Protein AF-A0A2V0QLD4-F1 (afdb_monomer_lite)

Structure (mmCIF, N/CA/C/O backbone):
data_AF-A0A2V0QLD4-F1
#
_entry.id   AF-A0A2V0QLD4-F1
#
loop_
_atom_site.group_PDB
_atom_site.id
_atom_site.type_symbol
_atom_site.label_atom_id
_atom_site.label_alt_id
_atom_site.label_comp_id
_atom_site.label_asym_id
_atom_site.label_entity_id
_atom_site.label_seq_id
_atom_site.pdbx_PDB_ins_code
_atom_site.Cartn_x
_atom_site.Cartn_y
_atom_site.Cartn_z
_atom_site.occupancy
_atom_site.B_iso_or_equiv
_atom_site.auth_seq_id
_atom_site.auth_comp_id
_atom_site.auth_asym_id
_atom_site.auth_atom_id
_atom_site.pdbx_PDB_model_num
ATOM 1 N N . MET A 1 1 ? -2.149 3.786 13.679 1.00 51.56 1 MET A N 1
ATOM 2 C CA . MET A 1 1 ? -1.915 2.412 13.190 1.00 51.56 1 MET A CA 1
ATOM 3 C C . MET A 1 1 ? -2.066 2.441 11.670 1.00 51.56 1 MET A C 1
ATOM 5 O O . MET A 1 1 ? -3.182 2.547 11.180 1.00 51.56 1 MET A O 1
ATOM 9 N N . THR A 1 2 ? -0.965 2.515 10.923 1.00 60.06 2 THR A N 1
ATOM 10 C CA . THR A 1 2 ? -0.966 2.662 9.455 1.00 60.06 2 THR A CA 1
ATOM 11 C C . THR A 1 2 ? -0.856 1.285 8.809 1.00 60.06 2 THR A C 1
ATOM 13 O O . THR A 1 2 ? 0.239 0.822 8.503 1.00 60.06 2 THR A O 1
ATOM 16 N N . HIS A 1 3 ? -1.988 0.595 8.671 1.00 76.38 3 HIS A N 1
ATOM 17 C CA . HIS A 1 3 ? -2.048 -0.684 7.965 1.00 76.38 3 HIS A CA 1
ATOM 18 C C . HIS A 1 3 ? -2.303 -0.458 6.478 1.00 76.38 3 HIS A C 1
ATOM 20 O O . HIS A 1 3 ? -3.178 0.323 6.106 1.00 76.38 3 HIS A O 1
ATOM 26 N N . LEU A 1 4 ? -1.546 -1.162 5.646 1.00 81.25 4 LEU A N 1
ATOM 27 C CA . LEU A 1 4 ? -1.716 -1.211 4.199 1.00 81.25 4 LEU A CA 1
ATOM 28 C C . LEU A 1 4 ? -2.694 -2.347 3.886 1.00 81.25 4 LEU A C 1
ATOM 30 O O . LEU A 1 4 ? -2.517 -3.449 4.407 1.00 81.25 4 LEU A O 1
ATOM 34 N N . ILE A 1 5 ? -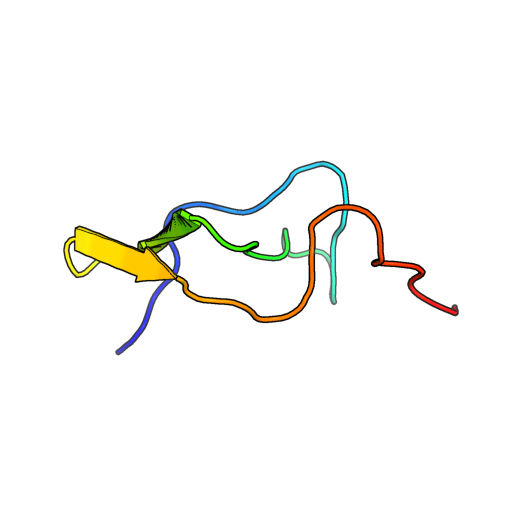3.741 -2.075 3.101 1.00 83.50 5 ILE A N 1
ATOM 35 C CA . ILE A 1 5 ? -4.693 -3.115 2.662 1.00 83.50 5 ILE A CA 1
ATOM 36 C C . ILE A 1 5 ? -4.321 -3.702 1.303 1.00 83.50 5 ILE A C 1
ATOM 38 O O . ILE A 1 5 ? -4.813 -4.764 0.936 1.00 83.50 5 ILE A O 1
ATOM 42 N N . GLU A 1 6 ? -3.445 -3.014 0.576 1.00 81.31 6 GLU A N 1
ATOM 43 C CA . GLU A 1 6 ? -2.978 -3.394 -0.748 1.00 81.31 6 GLU A CA 1
ATOM 44 C C . GLU A 1 6 ? -1.456 -3.541 -0.741 1.00 81.31 6 GLU A C 1
ATOM 46 O O . GLU A 1 6 ? -0.732 -2.764 -0.113 1.00 81.31 6 GLU A O 1
ATOM 51 N N . GLY A 1 7 ? -0.980 -4.559 -1.451 1.00 80.06 7 GLY A N 1
ATOM 52 C CA . GLY A 1 7 ? 0.426 -4.886 -1.628 1.00 80.06 7 GLY A CA 1
ATOM 53 C C . GLY A 1 7 ? 0.620 -5.509 -3.004 1.00 80.06 7 GLY A C 1
ATOM 54 O O . GLY A 1 7 ? -0.266 -6.203 -3.507 1.00 80.06 7 GLY A O 1
ATOM 55 N N . THR A 1 8 ? 1.769 -5.264 -3.619 1.00 77.31 8 THR A N 1
ATOM 56 C CA . THR A 1 8 ? 2.077 -5.800 -4.938 1.00 77.31 8 THR A CA 1
ATOM 57 C C . THR A 1 8 ? 2.451 -7.277 -4.862 1.00 77.31 8 THR A C 1
ATOM 59 O O . THR A 1 8 ? 3.153 -7.715 -3.952 1.00 77.31 8 THR A O 1
ATOM 62 N N . SER A 1 9 ? 2.015 -8.059 -5.849 1.00 71.56 9 SER A N 1
ATOM 63 C CA . SER A 1 9 ? 2.400 -9.470 -5.989 1.00 71.56 9 SER A CA 1
ATOM 64 C C . SER A 1 9 ? 3.750 -9.655 -6.687 1.00 71.56 9 SER A C 1
ATOM 66 O O . SER A 1 9 ? 4.268 -10.765 -6.727 1.00 71.56 9 SER A O 1
ATOM 68 N N . ILE A 1 10 ? 4.315 -8.585 -7.254 1.00 72.19 10 ILE A N 1
ATOM 69 C CA . ILE A 1 10 ? 5.571 -8.639 -8.021 1.00 72.19 10 ILE A CA 1
ATOM 70 C C . ILE A 1 10 ? 6.812 -8.558 -7.124 1.00 72.19 10 ILE A C 1
ATOM 72 O O . ILE A 1 10 ? 7.918 -8.807 -7.592 1.00 72.19 10 ILE A O 1
ATOM 76 N N . SER A 1 11 ? 6.641 -8.164 -5.858 1.00 71.19 11 SER A N 1
ATOM 77 C CA . SER A 1 11 ? 7.735 -7.956 -4.915 1.00 71.19 11 SER A CA 1
ATOM 78 C C . SER A 1 11 ? 7.284 -8.233 -3.486 1.00 71.19 11 SER A C 1
ATOM 80 O O . SER A 1 11 ? 6.281 -7.694 -3.010 1.00 71.19 11 SER A O 1
ATOM 82 N N . THR A 1 12 ? 8.049 -9.075 -2.799 1.00 80.50 12 THR A N 1
ATOM 83 C CA . THR A 1 12 ? 7.811 -9.452 -1.407 1.00 80.50 12 THR A CA 1
ATOM 84 C C . THR A 1 12 ? 9.045 -9.159 -0.572 1.00 80.50 12 THR A C 1
ATOM 86 O O . THR A 1 12 ? 10.150 -9.524 -0.964 1.00 80.50 12 THR A O 1
ATOM 89 N N . MET A 1 13 ? 8.854 -8.560 0.598 1.00 77.62 13 MET A N 1
ATOM 90 C CA . MET A 1 13 ? 9.897 -8.327 1.596 1.00 77.62 13 MET A CA 1
ATOM 91 C C . MET A 1 13 ? 9.494 -9.079 2.867 1.00 77.62 13 MET A C 1
ATOM 93 O O . MET A 1 13 ? 8.349 -8.965 3.304 1.00 77.62 13 MET A O 1
ATOM 97 N N . ASP A 1 14 ? 10.379 -9.920 3.406 1.00 75.81 14 ASP A N 1
ATOM 98 C CA . ASP A 1 14 ? 10.064 -10.835 4.522 1.00 75.81 14 ASP A CA 1
ATOM 99 C C . ASP A 1 14 ? 8.812 -11.709 4.285 1.00 75.81 14 ASP A C 1
ATOM 101 O O . ASP A 1 14 ? 8.005 -11.961 5.182 1.00 75.81 14 ASP A O 1
ATOM 105 N N . GLY A 1 15 ? 8.600 -12.147 3.038 1.00 79.94 15 GLY A N 1
ATOM 106 C CA . GLY A 1 15 ? 7.441 -12.964 2.656 1.00 79.94 15 GLY A CA 1
ATOM 107 C C . GLY A 1 15 ? 6.097 -12.222 2.675 1.00 79.94 15 GLY A C 1
ATOM 108 O O . GLY A 1 15 ? 5.054 -12.847 2.487 1.00 79.94 15 GLY A O 1
ATOM 109 N N . LYS A 1 16 ? 6.096 -10.899 2.881 1.00 81.06 16 LYS A N 1
ATOM 110 C CA . LYS A 1 16 ? 4.907 -10.041 2.791 1.00 81.06 16 LYS A CA 1
ATOM 111 C C . LYS A 1 16 ? 4.958 -9.202 1.511 1.00 81.06 16 LYS A C 1
ATOM 113 O O . LYS A 1 16 ? 6.033 -8.721 1.150 1.00 81.06 16 LYS A O 1
ATOM 118 N N . PRO A 1 17 ? 3.823 -8.998 0.8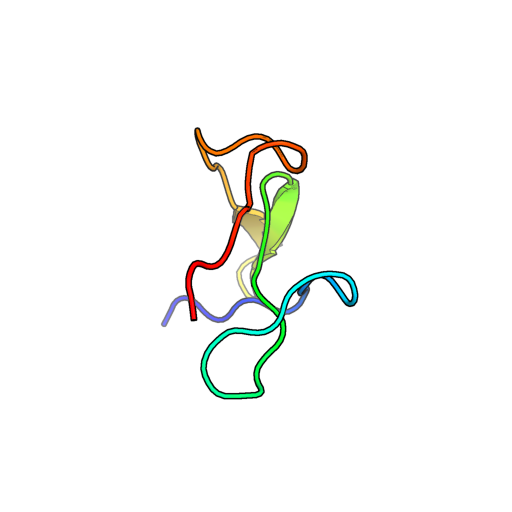25 1.00 82.50 17 PRO A N 1
ATOM 119 C CA . PRO A 1 17 ? 3.772 -8.148 -0.358 1.00 82.50 17 PRO A CA 1
ATOM 120 C C . PRO A 1 17 ? 4.079 -6.698 0.020 1.00 82.50 17 PRO A C 1
ATOM 122 O O . PRO A 1 17 ? 3.572 -6.179 1.016 1.00 82.50 17 PRO A O 1
ATOM 125 N N . VAL A 1 18 ? 4.923 -6.048 -0.775 1.00 83.06 18 VAL A N 1
ATOM 126 C CA . VAL A 1 18 ? 5.326 -4.658 -0.535 1.00 83.06 18 VAL A CA 1
ATOM 127 C C . VAL A 1 18 ? 4.236 -3.720 -1.042 1.00 83.06 18 VAL A C 1
ATOM 129 O O . VAL A 1 18 ? 3.708 -3.919 -2.131 1.00 83.06 18 VAL A O 1
ATOM 132 N N . ALA A 1 19 ? 3.891 -2.676 -0.291 1.00 84.31 19 ALA A N 1
ATOM 133 C CA . ALA A 1 19 ? 2.992 -1.655 -0.816 1.00 84.31 19 ALA A CA 1
ATOM 134 C C . ALA A 1 19 ? 3.751 -0.616 -1.642 1.00 84.31 19 ALA A C 1
ATOM 136 O O . ALA A 1 19 ? 4.772 -0.089 -1.200 1.00 84.31 19 ALA A O 1
ATOM 137 N N . LEU A 1 20 ? 3.242 -0.332 -2.838 1.00 82.81 20 LEU A N 1
ATOM 138 C CA . LEU A 1 20 ? 3.797 0.659 -3.752 1.00 82.81 20 LEU A CA 1
ATOM 139 C C . LEU A 1 20 ? 2.984 1.957 -3.725 1.00 82.81 20 LEU A C 1
ATOM 141 O O . LEU A 1 20 ? 1.933 2.046 -3.087 1.00 82.81 20 LEU A O 1
ATOM 145 N N . ASP A 1 21 ? 3.490 2.965 -4.431 1.00 83.06 21 ASP A N 1
ATOM 146 C CA . ASP A 1 21 ? 2.771 4.215 -4.658 1.00 83.06 21 ASP A CA 1
ATOM 147 C C . ASP A 1 21 ? 1.349 3.965 -5.197 1.00 83.06 21 ASP A C 1
ATOM 149 O O . ASP A 1 21 ? 1.120 3.082 -6.028 1.00 83.06 21 ASP A O 1
ATOM 153 N N . GLY A 1 22 ? 0.382 4.711 -4.666 1.00 79.56 22 GLY A N 1
ATOM 154 C CA . GLY A 1 22 ? -1.034 4.594 -5.007 1.00 79.56 22 GLY A CA 1
ATOM 155 C C . GLY A 1 22 ? -1.784 3.471 -4.284 1.00 79.56 22 GLY A C 1
ATOM 156 O O . GLY A 1 22 ? -3.009 3.416 -4.370 1.00 79.56 22 GLY A O 1
ATOM 157 N N . HIS A 1 23 ? -1.108 2.593 -3.534 1.00 85.00 23 HIS A N 1
ATOM 158 C CA . HIS A 1 23 ? -1.792 1.547 -2.764 1.00 8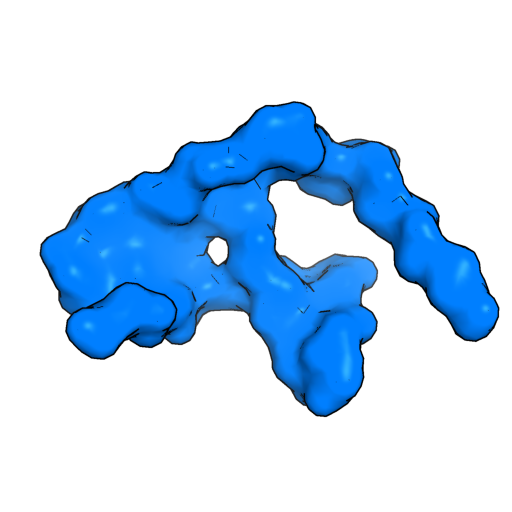5.00 23 HIS A CA 1
ATOM 159 C C . HIS A 1 23 ? -2.569 2.112 -1.582 1.00 85.00 23 HIS A C 1
ATOM 161 O O . HIS A 1 23 ? -2.145 3.052 -0.911 1.00 85.00 23 HIS A O 1
ATOM 167 N N . ARG A 1 24 ? -3.721 1.515 -1.296 1.00 82.38 24 ARG A N 1
ATOM 168 C CA . ARG A 1 24 ? -4.629 1.988 -0.264 1.00 82.38 24 ARG A CA 1
ATOM 169 C C . ARG A 1 24 ? -4.217 1.513 1.127 1.00 82.38 24 ARG A C 1
ATOM 171 O O . ARG A 1 24 ? -3.844 0.362 1.371 1.00 82.38 24 ARG A O 1
ATOM 178 N N . CYS A 1 25 ? -4.358 2.428 2.073 1.00 82.06 25 CYS A N 1
ATOM 179 C CA . CYS A 1 25 ? -4.250 2.186 3.502 1.00 82.06 25 CYS A CA 1
ATOM 180 C C . CYS A 1 25 ? -5.635 1.890 4.100 1.00 82.06 25 CYS A C 1
ATOM 182 O O . CYS A 1 25 ? -6.654 2.352 3.587 1.00 82.06 25 CYS A O 1
ATOM 184 N N . VAL A 1 26 ? -5.681 1.215 5.252 1.00 83.50 26 VAL A N 1
ATOM 185 C CA . VAL A 1 26 ? -6.916 0.974 6.032 1.00 83.50 26 VAL A CA 1
ATOM 186 C C . VAL A 1 26 ? -7.664 2.277 6.329 1.00 83.50 26 VAL A C 1
ATOM 188 O O . VAL A 1 26 ? -8.888 2.298 6.368 1.00 83.50 26 VAL A O 1
ATOM 191 N N . CYS A 1 27 ? -6.940 3.384 6.502 1.00 79.44 27 CYS A N 1
ATOM 192 C CA . CYS A 1 27 ? -7.528 4.700 6.741 1.00 79.44 27 CYS A CA 1
ATOM 193 C C . CYS A 1 27 ? -8.184 5.341 5.502 1.00 79.44 27 CYS A C 1
ATOM 195 O O . CYS A 1 27 ? -8.693 6.452 5.599 1.00 79.44 27 CYS A O 1
ATOM 197 N N . GLY A 1 28 ? -8.161 4.683 4.340 1.00 81.06 28 GLY A N 1
ATOM 198 C CA . GLY A 1 28 ? -8.724 5.191 3.087 1.00 81.06 28 GLY A CA 1
ATOM 199 C C . GLY A 1 28 ? -7.783 6.099 2.288 1.00 81.06 28 GLY A C 1
ATOM 200 O O . GLY A 1 28 ? -8.083 6.398 1.132 1.00 81.06 28 GLY A O 1
ATOM 201 N N . CYS A 1 29 ? -6.639 6.491 2.853 1.00 83.31 29 CYS A N 1
ATOM 202 C CA . CYS A 1 29 ? -5.594 7.236 2.150 1.00 83.31 29 CYS A CA 1
ATOM 203 C C . CYS A 1 29 ? -4.821 6.344 1.165 1.00 83.31 29 CYS A C 1
ATOM 205 O O . CYS A 1 29 ? -4.828 5.120 1.291 1.00 83.31 29 CYS A O 1
ATOM 207 N N . GLN A 1 30 ? -4.130 6.970 0.211 1.00 85.19 30 GLN A N 1
ATOM 208 C CA . GLN A 1 30 ? -3.175 6.299 -0.673 1.00 85.19 30 GLN A CA 1
ATOM 209 C C . GLN A 1 30 ? -1.753 6.487 -0.142 1.00 85.19 30 GLN A C 1
ATOM 211 O O . GLN A 1 30 ? -1.413 7.556 0.372 1.00 85.19 30 GLN A O 1
ATOM 216 N N . LEU A 1 31 ? -0.940 5.442 -0.251 1.00 81.81 31 LEU A N 1
ATOM 217 C CA . LEU A 1 31 ? 0.481 5.474 0.034 1.00 81.81 31 LEU A CA 1
ATOM 218 C C . LEU A 1 31 ? 1.173 6.301 -1.048 1.00 81.81 31 LEU A C 1
ATOM 220 O O . LEU A 1 31 ? 1.003 6.026 -2.232 1.00 81.81 31 LEU A O 1
ATOM 224 N N . VAL A 1 32 ? 1.953 7.294 -0.633 1.00 80.69 32 VAL A N 1
ATOM 225 C CA . VAL A 1 32 ? 2.781 8.089 -1.542 1.00 80.69 32 VAL A CA 1
ATOM 226 C C . VAL A 1 32 ? 4.218 7.628 -1.372 1.00 80.69 32 VAL A C 1
ATOM 228 O O . VAL A 1 32 ? 4.762 7.708 -0.268 1.00 80.69 32 VAL A O 1
ATOM 231 N N . SER A 1 33 ? 4.822 7.128 -2.445 1.00 77.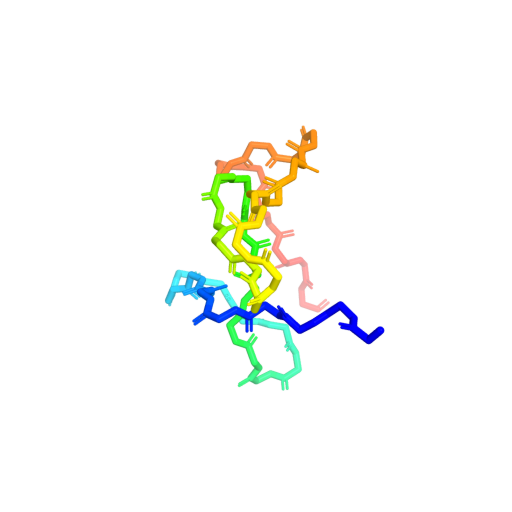69 33 SER A N 1
ATOM 232 C CA . SER A 1 33 ? 6.211 6.674 -2.444 1.00 77.69 33 SER A CA 1
ATOM 233 C C . SER A 1 33 ? 6.971 7.307 -3.597 1.00 77.69 33 SER A C 1
ATOM 235 O O . SER A 1 33 ? 6.515 7.326 -4.734 1.00 77.69 33 SER A O 1
ATOM 237 N N . THR A 1 34 ? 8.172 7.805 -3.317 1.00 77.19 34 TH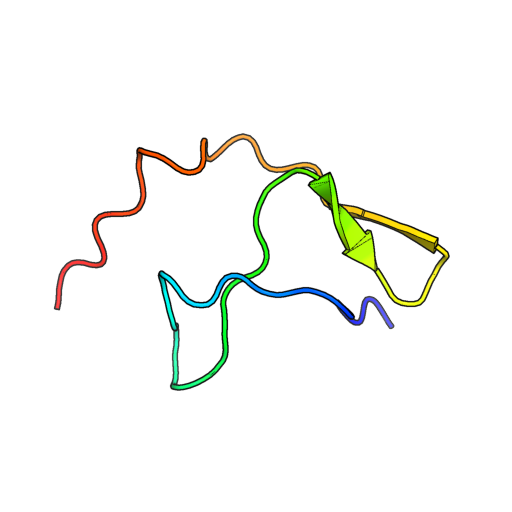R A N 1
ATOM 238 C CA . THR A 1 34 ? 9.085 8.311 -4.354 1.00 77.19 34 THR A CA 1
ATOM 239 C C . THR A 1 34 ? 9.767 7.183 -5.131 1.00 77.19 34 THR A C 1
ATOM 241 O O . THR A 1 34 ? 10.423 7.433 -6.142 1.00 77.19 34 THR A O 1
ATOM 244 N N . LEU A 1 35 ? 9.611 5.937 -4.677 1.00 72.81 35 LEU A N 1
ATOM 245 C CA . LEU A 1 35 ? 10.081 4.748 -5.369 1.00 72.81 35 LEU A CA 1
ATOM 246 C C . LEU A 1 35 ? 9.073 4.374 -6.462 1.00 72.81 35 LEU A C 1
ATOM 248 O O . LEU A 1 35 ? 8.013 3.822 -6.164 1.00 72.81 35 LEU A O 1
ATOM 252 N N . ALA A 1 36 ? 9.393 4.646 -7.730 1.00 63.88 36 ALA A N 1
ATOM 253 C CA . ALA A 1 36 ? 8.550 4.149 -8.816 1.00 63.88 36 ALA A CA 1
ATOM 254 C C . ALA A 1 36 ? 8.586 2.616 -8.868 1.00 63.88 36 ALA A C 1
ATOM 256 O O . ALA A 1 36 ? 9.622 1.992 -8.625 1.00 63.88 36 ALA A O 1
ATOM 257 N N . ALA A 1 37 ? 7.450 2.025 -9.244 1.00 61.22 37 ALA A N 1
ATOM 258 C CA . ALA A 1 37 ? 7.231 0.578 -9.307 1.00 61.22 37 ALA A CA 1
ATOM 259 C C . ALA A 1 37 ? 8.283 -0.192 -10.135 1.00 61.22 37 ALA A C 1
ATOM 261 O O . ALA A 1 37 ? 8.436 -1.399 -9.979 1.00 61.22 37 ALA A O 1
ATOM 262 N N . THR A 1 38 ? 9.019 0.501 -11.003 1.00 60.34 38 THR A N 1
ATOM 263 C CA . THR A 1 38 ? 10.071 -0.030 -11.874 1.00 60.34 38 THR A CA 1
ATOM 264 C C . THR A 1 38 ? 11.459 -0.118 -11.232 1.00 60.34 38 THR A C 1
ATOM 266 O O . THR A 1 38 ? 12.311 -0.814 -11.775 1.00 60.34 38 THR A O 1
ATOM 269 N N . PHE A 1 39 ? 11.723 0.549 -10.102 1.00 59.12 39 PHE A N 1
ATOM 270 C CA . PHE A 1 39 ? 13.071 0.625 -9.508 1.00 59.12 39 PHE A CA 1
ATOM 271 C C . PHE A 1 39 ? 13.336 -0.409 -8.403 1.00 59.12 39 PHE A C 1
ATOM 273 O O . PHE A 1 39 ? 14.333 -0.308 -7.690 1.00 59.12 39 PHE A O 1
ATOM 280 N N . MET A 1 40 ? 12.460 -1.400 -8.225 1.00 56.62 40 MET A N 1
ATOM 281 C CA . MET A 1 40 ? 12.606 -2.371 -7.144 1.00 56.62 40 MET A CA 1
ATOM 282 C C . MET A 1 40 ? 13.497 -3.553 -7.554 1.00 56.62 40 MET A C 1
ATOM 284 O O . MET A 1 40 ? 13.011 -4.639 -7.851 1.00 56.62 40 MET A O 1
ATOM 288 N N . SER A 1 41 ? 14.817 -3.353 -7.548 1.00 54.81 41 SER A N 1
ATOM 289 C CA . SER A 1 41 ? 15.775 -4.461 -7.475 1.00 54.81 41 SER A CA 1
ATOM 290 C C . SER A 1 41 ? 16.001 -4.811 -6.004 1.00 54.81 41 SER A C 1
ATOM 292 O O . SER A 1 41 ? 16.759 -4.127 -5.315 1.00 54.81 41 SER A O 1
ATOM 294 N N . VAL A 1 42 ? 15.335 -5.854 -5.502 1.00 49.94 42 VAL A N 1
ATOM 295 C CA . VAL A 1 42 ? 15.747 -6.467 -4.234 1.00 49.94 42 VAL A CA 1
ATOM 296 C C . VAL A 1 42 ? 17.073 -7.181 -4.501 1.00 49.94 42 VAL A C 1
ATOM 298 O O . VAL A 1 42 ? 17.124 -8.169 -5.231 1.00 49.94 42 VAL A O 1
ATOM 301 N N . ALA A 1 43 ? 18.173 -6.606 -4.016 1.00 50.12 43 ALA A N 1
ATOM 302 C CA . ALA A 1 43 ? 19.421 -7.351 -3.926 1.00 50.12 43 ALA A CA 1
ATOM 303 C C . ALA A 1 43 ? 19.222 -8.463 -2.876 1.00 50.12 43 ALA A C 1
ATOM 305 O O . ALA A 1 43 ? 18.577 -8.184 -1.859 1.00 50.12 43 ALA A O 1
ATOM 306 N N . PRO A 1 44 ? 19.684 -9.698 -3.146 1.00 50.12 44 PRO A N 1
ATOM 307 C CA . PRO A 1 44 ? 19.542 -10.821 -2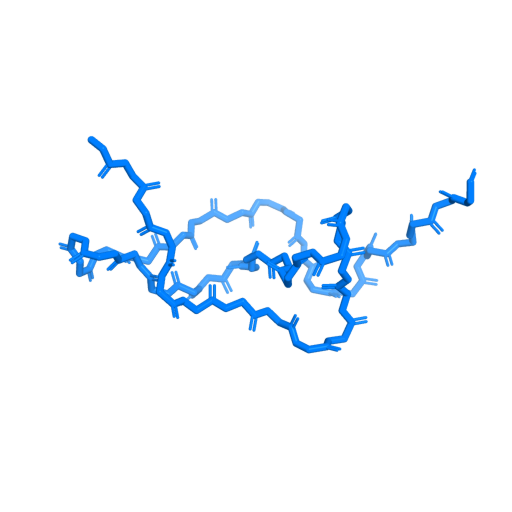.222 1.00 50.12 44 PRO A CA 1
ATOM 308 C C . PRO A 1 44 ? 20.250 -10.580 -0.885 1.00 50.12 44 PRO A C 1
ATOM 310 O O . PRO A 1 44 ? 21.246 -9.818 -0.863 1.00 50.12 44 PRO A O 1
#

Radius of gyration: 10.68 Å; chains: 1; bounding box: 28×21×25 Å

pLDDT: mean 73.97, std 11.07, range [49.94, 85.19]

Secondary structure (DSSP, 8-state):
---BS---SS-EETTEEPPPTTPBBTTSPBP--SS-TT------

InterPro domains:
  IPR008727 PAAR motif [PF05488] (4-33)

Sequence (44 aa):
MTHLIEGTSISTMDGKPVALDGHRCVCGCQLVSTLAATFMSVAP

Organism: Pseudomonas syringae pv. actinidiae (NCBI:txid103796)

Foldseek 3Di:
DWAFPDFDPVDDDPNHGHFDFQGATPVRDTDHDPDPPPPDDDDD